Protein AF-A0A7C2AKH5-F1 (afdb_monomer_lite)

Structure (mmCIF, N/CA/C/O backbone):
data_AF-A0A7C2AKH5-F1
#
_entry.id   AF-A0A7C2AKH5-F1
#
loop_
_atom_site.group_PDB
_atom_site.id
_atom_site.type_symbol
_atom_site.label_atom_id
_atom_site.label_alt_id
_atom_site.label_comp_id
_atom_site.label_asym_id
_atom_site.label_entity_id
_atom_site.label_seq_id
_atom_site.pdbx_PDB_ins_code
_atom_site.Cartn_x
_atom_site.Cartn_y
_atom_site.Cartn_z
_atom_site.occupancy
_atom_site.B_iso_or_equiv
_atom_site.auth_seq_id
_atom_site.auth_comp_id
_atom_site.auth_asym_id
_atom_site.auth_atom_id
_atom_site.pdbx_PDB_model_num
ATOM 1 N N . MET A 1 1 ? 14.368 19.508 -26.281 1.00 49.41 1 MET A N 1
ATOM 2 C CA . MET A 1 1 ? 14.965 19.207 -24.964 1.00 49.41 1 MET A CA 1
ATOM 3 C C . MET A 1 1 ? 15.732 17.904 -25.141 1.00 49.41 1 MET A C 1
ATOM 5 O O . MET A 1 1 ? 15.103 16.925 -25.513 1.00 49.41 1 MET A O 1
ATOM 9 N N . ALA A 1 2 ? 17.065 17.906 -25.059 1.00 61.75 2 ALA A N 1
ATOM 10 C CA . ALA A 1 2 ? 17.844 16.674 -25.198 1.00 61.75 2 ALA A CA 1
ATOM 11 C C . ALA A 1 2 ? 17.823 15.953 -23.847 1.00 61.75 2 ALA A C 1
ATOM 13 O O . ALA A 1 2 ? 18.397 16.450 -22.882 1.00 61.75 2 ALA A O 1
ATOM 14 N N . TYR A 1 3 ? 17.093 14.844 -23.759 1.00 68.38 3 TYR A N 1
ATOM 15 C CA . TYR A 1 3 ? 17.042 14.034 -22.545 1.00 68.38 3 TYR A CA 1
ATOM 16 C C . TYR A 1 3 ? 18.398 13.353 -22.352 1.00 68.38 3 TYR A C 1
ATOM 18 O O . TYR A 1 3 ? 18.947 12.786 -23.300 1.00 68.38 3 TYR A O 1
ATOM 26 N N . SER A 1 4 ? 18.950 13.430 -21.140 1.00 87.00 4 SER A N 1
ATOM 27 C CA . SER A 1 4 ? 20.173 12.707 -20.797 1.00 87.00 4 SER A CA 1
ATOM 28 C C . SER A 1 4 ? 19.942 11.207 -20.991 1.00 87.00 4 SER A C 1
ATOM 30 O O . SER A 1 4 ? 18.913 10.676 -20.577 1.00 87.00 4 SER A O 1
ATOM 32 N N . LEU A 1 5 ? 20.906 10.501 -21.589 1.00 87.81 5 LEU A N 1
ATOM 33 C CA . LEU A 1 5 ? 20.858 9.037 -21.724 1.00 87.81 5 LEU A CA 1
ATOM 34 C C . LEU A 1 5 ? 20.664 8.348 -20.362 1.00 87.81 5 LEU A C 1
ATOM 36 O O . LEU A 1 5 ? 20.000 7.318 -20.284 1.00 87.81 5 LEU A O 1
ATOM 40 N N . VAL A 1 6 ? 21.188 8.953 -19.290 1.00 85.81 6 VAL A N 1
ATOM 41 C CA . VAL A 1 6 ? 21.006 8.482 -17.911 1.00 85.81 6 VAL A CA 1
ATOM 42 C C . VAL A 1 6 ? 19.551 8.636 -17.457 1.00 85.81 6 VAL A C 1
ATOM 44 O O . VAL A 1 6 ? 19.010 7.715 -16.853 1.00 85.81 6 VAL A O 1
ATOM 47 N N . ASP A 1 7 ? 18.878 9.738 -17.796 1.00 84.38 7 ASP A N 1
ATOM 48 C CA . ASP A 1 7 ? 17.463 9.932 -17.449 1.00 84.38 7 ASP A CA 1
ATOM 49 C C . ASP A 1 7 ? 16.569 8.892 -18.118 1.00 84.38 7 ASP A C 1
ATOM 51 O O . ASP A 1 7 ? 15.685 8.326 -17.478 1.00 84.38 7 ASP A O 1
ATOM 55 N N . VAL A 1 8 ? 16.829 8.598 -19.392 1.00 87.38 8 VAL A N 1
ATOM 56 C CA . VAL A 1 8 ? 16.011 7.665 -20.177 1.00 87.38 8 VAL A CA 1
ATOM 57 C C . VAL A 1 8 ? 16.254 6.211 -19.769 1.00 87.38 8 VAL A C 1
ATOM 59 O O . VAL A 1 8 ? 15.302 5.440 -19.677 1.00 87.38 8 VAL A O 1
ATOM 62 N N . LEU A 1 9 ? 17.508 5.821 -19.528 1.00 88.62 9 LEU A N 1
ATOM 63 C CA . LEU A 1 9 ? 17.854 4.420 -19.258 1.00 88.62 9 LEU A CA 1
ATOM 64 C C . LEU A 1 9 ? 17.805 4.047 -17.775 1.00 88.62 9 LEU A C 1
ATOM 66 O O . LEU A 1 9 ? 17.577 2.881 -17.462 1.00 88.62 9 LEU A O 1
ATOM 70 N N . VAL A 1 10 ? 18.030 5.000 -16.867 1.00 88.62 10 VAL A N 1
ATOM 71 C CA . VAL A 1 10 ? 18.127 4.729 -15.425 1.00 88.62 10 VAL A CA 1
ATOM 72 C C . VAL A 1 10 ? 16.909 5.274 -14.698 1.00 88.62 10 VAL A C 1
ATOM 74 O O . VAL A 1 10 ? 16.171 4.507 -14.084 1.00 88.62 10 VAL A O 1
ATOM 77 N N . PHE A 1 11 ? 16.659 6.580 -14.781 1.00 88.75 11 PHE A N 1
ATOM 78 C CA . PHE A 1 11 ? 15.612 7.201 -13.970 1.00 88.75 11 PHE A CA 1
ATOM 79 C C . PHE A 1 11 ? 14.200 6.885 -14.466 1.00 88.75 11 PHE A C 1
ATOM 81 O O . PHE A 1 11 ? 13.330 6.630 -13.637 1.00 88.75 11 PHE A O 1
ATOM 88 N N . ALA A 1 12 ? 13.956 6.833 -15.778 1.00 87.56 12 ALA A N 1
ATOM 89 C CA . ALA A 1 12 ? 12.620 6.558 -16.308 1.00 87.56 12 ALA A CA 1
ATOM 90 C C . ALA A 1 12 ? 12.083 5.155 -15.938 1.00 87.56 12 ALA A C 1
ATOM 92 O O . ALA A 1 12 ? 10.915 5.074 -15.557 1.00 87.56 12 ALA A O 1
ATOM 93 N N . PRO A 1 13 ? 12.883 4.066 -15.950 1.00 88.19 13 PRO A N 1
ATOM 94 C CA . PRO A 1 13 ? 12.441 2.762 -15.446 1.00 88.19 13 PRO A CA 1
ATOM 95 C C . PRO A 1 13 ? 12.413 2.662 -13.913 1.00 88.19 13 PRO A C 1
ATOM 97 O O . PRO A 1 13 ? 11.556 1.973 -13.361 1.00 88.19 13 PRO A O 1
ATOM 100 N N . LEU A 1 14 ? 13.329 3.338 -13.204 1.00 88.44 14 LEU A N 1
ATOM 101 C CA . LEU A 1 14 ? 13.375 3.303 -11.734 1.00 88.44 14 LEU A CA 1
ATOM 102 C C . LEU A 1 14 ? 12.264 4.127 -11.081 1.00 88.44 14 LEU A C 1
ATOM 104 O O . LEU A 1 14 ? 11.780 3.748 -10.018 1.00 88.44 14 LEU A O 1
ATOM 108 N N . ALA A 1 15 ? 11.841 5.230 -11.695 1.00 88.06 15 ALA A N 1
ATOM 109 C CA . ALA A 1 15 ? 10.800 6.105 -11.166 1.00 88.06 15 ALA A CA 1
ATOM 110 C C . ALA A 1 15 ? 9.485 5.370 -10.832 1.00 88.06 15 ALA A C 1
ATOM 112 O O . ALA A 1 15 ? 9.026 5.515 -9.698 1.00 88.06 15 ALA A O 1
ATOM 113 N N . PRO A 1 16 ? 8.881 4.555 -11.723 1.00 87.00 16 PRO A N 1
ATOM 114 C CA . PRO A 1 16 ? 7.670 3.811 -11.385 1.00 87.00 16 PRO A CA 1
ATOM 115 C C . PRO A 1 16 ? 7.903 2.771 -10.280 1.00 87.00 16 PRO A C 1
ATOM 117 O O . PRO A 1 16 ? 7.029 2.599 -9.435 1.00 87.00 16 PRO A O 1
ATOM 120 N N . LEU A 1 17 ? 9.077 2.126 -10.221 1.00 84.44 17 LEU A N 1
ATOM 121 C CA . LEU A 1 17 ? 9.418 1.193 -9.136 1.00 84.44 17 LEU A CA 1
ATOM 122 C C . LEU A 1 17 ? 9.514 1.911 -7.784 1.00 84.44 17 LEU A C 1
ATOM 124 O O . LEU A 1 17 ? 8.917 1.471 -6.803 1.00 84.44 17 LEU A O 1
ATOM 128 N N . LEU A 1 18 ? 10.221 3.040 -7.736 1.00 87.94 18 LEU A N 1
ATOM 129 C CA . LEU A 1 18 ? 10.347 3.861 -6.532 1.00 87.94 18 LEU A CA 1
ATOM 130 C C . LEU A 1 18 ? 8.998 4.446 -6.103 1.00 87.94 18 LEU A C 1
ATOM 132 O O . LEU A 1 18 ? 8.698 4.462 -4.912 1.00 87.94 18 LEU A O 1
ATOM 136 N N . ALA A 1 19 ? 8.166 4.873 -7.055 1.00 84.50 19 ALA A N 1
ATOM 137 C CA . ALA A 1 19 ? 6.813 5.344 -6.780 1.00 84.50 19 ALA A CA 1
ATOM 138 C C . ALA A 1 19 ? 5.938 4.232 -6.187 1.00 84.50 19 ALA A C 1
ATOM 140 O O . ALA A 1 19 ? 5.201 4.483 -5.237 1.00 84.50 19 ALA A O 1
ATOM 141 N N . LEU A 1 20 ? 6.055 3.003 -6.696 1.00 82.94 20 LEU A N 1
ATOM 142 C CA . LEU A 1 20 ? 5.319 1.847 -6.191 1.00 82.94 20 LEU A CA 1
ATOM 143 C C . LEU A 1 20 ? 5.761 1.473 -4.767 1.00 82.94 20 LEU A C 1
ATOM 145 O O . LEU A 1 20 ? 4.911 1.258 -3.904 1.00 82.94 20 LEU A O 1
ATOM 149 N N . ILE A 1 21 ? 7.070 1.481 -4.491 1.00 83.62 21 ILE A N 1
ATOM 150 C CA . ILE A 1 21 ? 7.618 1.261 -3.140 1.00 83.62 21 ILE A CA 1
ATOM 151 C C . ILE A 1 21 ? 7.144 2.355 -2.175 1.00 83.62 21 ILE A C 1
ATOM 153 O O . ILE A 1 21 ? 6.680 2.054 -1.074 1.00 83.62 21 ILE A O 1
ATOM 157 N N . LEU A 1 22 ? 7.229 3.623 -2.585 1.00 88.00 22 LEU A N 1
ATOM 158 C CA .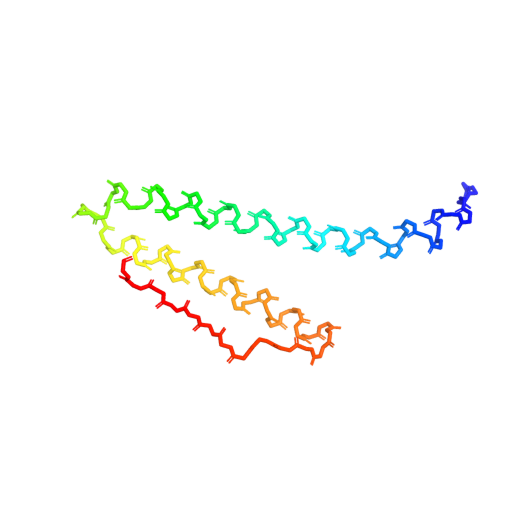 LEU A 1 22 ? 6.797 4.756 -1.769 1.00 88.00 22 LEU A CA 1
ATOM 159 C C . LEU A 1 22 ? 5.295 4.690 -1.473 1.00 88.00 22 LEU A C 1
ATOM 161 O O . LEU A 1 22 ? 4.883 4.887 -0.331 1.00 88.00 22 LEU A O 1
ATOM 165 N N . PHE A 1 23 ? 4.486 4.378 -2.485 1.00 83.00 23 PHE A N 1
ATOM 166 C CA . PHE A 1 23 ? 3.047 4.199 -2.337 1.00 83.00 23 PHE A CA 1
ATOM 167 C C . PHE A 1 23 ? 2.727 3.100 -1.317 1.00 83.00 23 PHE A C 1
ATOM 169 O O . PHE A 1 23 ? 1.940 3.332 -0.399 1.00 83.00 23 PHE A O 1
ATOM 176 N N . TRP A 1 24 ? 3.401 1.950 -1.409 1.00 80.56 24 TRP A N 1
ATOM 177 C CA . TRP A 1 24 ? 3.244 0.850 -0.455 1.00 80.56 24 TRP A CA 1
ATOM 178 C C . TRP A 1 24 ? 3.594 1.266 0.977 1.00 80.56 24 TRP A C 1
ATOM 180 O O . TRP A 1 24 ? 2.861 0.976 1.924 1.00 80.56 24 TRP A O 1
ATOM 190 N N . PHE A 1 25 ? 4.705 1.987 1.141 1.00 86.06 25 PHE A N 1
ATOM 191 C CA . PHE A 1 25 ? 5.158 2.458 2.446 1.00 86.06 25 PHE A CA 1
ATOM 192 C C . PHE A 1 25 ? 4.166 3.442 3.083 1.00 86.06 25 PHE A C 1
ATOM 194 O O . PHE A 1 25 ? 3.845 3.317 4.265 1.00 86.06 25 PHE A O 1
ATOM 201 N N . ILE A 1 26 ? 3.624 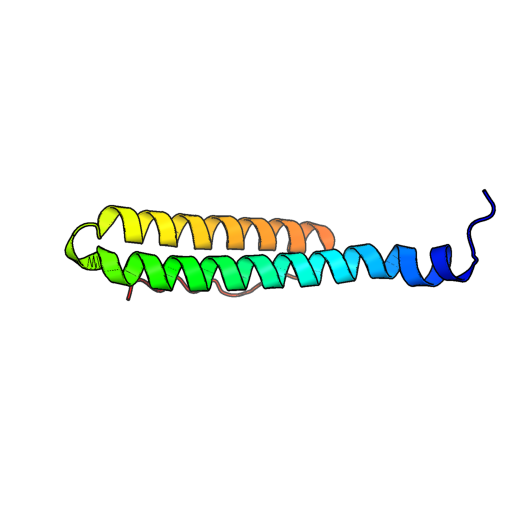4.379 2.297 1.00 87.44 26 ILE A N 1
ATOM 202 C CA . ILE A 1 26 ? 2.599 5.325 2.760 1.00 87.44 26 ILE A CA 1
ATOM 203 C C . ILE A 1 26 ? 1.318 4.587 3.164 1.00 87.44 26 ILE A C 1
ATOM 205 O O . ILE A 1 26 ? 0.735 4.915 4.198 1.00 87.44 26 ILE A O 1
ATOM 209 N N . GLN A 1 27 ? 0.893 3.577 2.397 1.00 81.25 27 GLN A N 1
ATOM 210 C CA . GLN A 1 27 ? -0.277 2.770 2.753 1.00 81.25 27 GLN A CA 1
ATOM 211 C C . GLN A 1 27 ? -0.096 2.064 4.101 1.00 81.25 27 GLN A C 1
ATOM 213 O O . GLN A 1 27 ? -0.993 2.134 4.941 1.00 81.25 27 GLN A O 1
ATOM 218 N N . LEU A 1 28 ? 1.066 1.449 4.345 1.00 82.38 28 LEU A N 1
ATOM 219 C CA . LEU A 1 28 ? 1.368 0.800 5.625 1.00 82.38 28 LEU A CA 1
ATOM 220 C C . LEU A 1 28 ? 1.346 1.792 6.795 1.00 82.38 28 LEU A C 1
ATOM 222 O O . LEU A 1 28 ? 0.689 1.536 7.803 1.00 82.38 28 LEU A O 1
ATOM 226 N N . LEU A 1 29 ? 2.006 2.944 6.644 1.00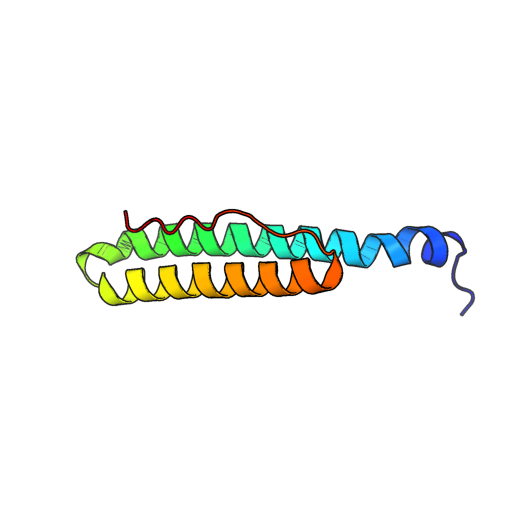 87.19 29 LEU A N 1
ATOM 227 C CA . LEU A 1 29 ? 2.011 4.008 7.654 1.00 87.19 29 LEU A CA 1
ATOM 228 C C . LEU A 1 29 ? 0.598 4.501 7.975 1.00 87.19 29 LEU A C 1
ATOM 230 O O . LEU A 1 29 ? 0.254 4.699 9.141 1.00 87.19 29 LEU A O 1
ATOM 234 N N . MET A 1 30 ? -0.224 4.688 6.944 1.00 84.44 30 MET A N 1
ATOM 235 C CA . MET A 1 30 ? -1.603 5.134 7.102 1.00 84.44 30 MET A CA 1
ATOM 236 C C . MET A 1 30 ? -2.454 4.087 7.825 1.00 84.44 30 MET A C 1
ATOM 238 O O . MET A 1 30 ? -3.203 4.452 8.728 1.00 84.44 30 MET A O 1
ATOM 242 N N . ILE A 1 31 ? -2.318 2.804 7.477 1.00 81.56 31 ILE A N 1
ATOM 243 C CA . ILE A 1 31 ? -3.036 1.706 8.143 1.00 81.56 31 ILE A CA 1
ATOM 244 C C . ILE A 1 31 ? -2.654 1.634 9.623 1.00 81.56 31 ILE A C 1
ATOM 246 O O . ILE A 1 31 ? -3.541 1.570 10.474 1.00 81.56 31 ILE A O 1
ATOM 250 N N . GLU A 1 32 ? -1.361 1.684 9.941 1.00 83.44 32 GLU A N 1
ATOM 251 C CA . GLU A 1 32 ? -0.886 1.599 11.325 1.00 83.44 32 GLU A CA 1
ATOM 252 C C . GLU A 1 32 ? -1.337 2.813 12.150 1.00 83.44 32 GLU A C 1
ATOM 254 O O . GLU A 1 32 ? -1.836 2.675 13.269 1.00 83.44 32 GLU A O 1
ATOM 259 N N . SER A 1 33 ? -1.257 4.012 11.564 1.00 86.56 33 SER A N 1
ATOM 260 C CA . SER A 1 33 ? -1.763 5.235 12.191 1.00 86.56 33 SER A CA 1
ATOM 261 C C . SER A 1 33 ? -3.269 5.155 12.449 1.00 86.56 33 SER A C 1
ATOM 263 O O . SER A 1 33 ? -3.730 5.478 13.546 1.00 86.56 33 SER A O 1
ATOM 265 N N . LEU A 1 34 ? -4.039 4.672 11.470 1.00 85.12 34 LEU A N 1
ATOM 266 C CA . LEU A 1 34 ? -5.485 4.525 11.591 1.00 85.12 34 LEU A CA 1
ATOM 267 C C . LEU A 1 34 ? -5.846 3.504 12.675 1.00 85.12 34 LEU A C 1
ATOM 269 O O . LEU A 1 34 ? -6.669 3.815 13.532 1.00 85.12 34 LEU A O 1
ATOM 273 N N . LYS A 1 35 ? -5.192 2.336 12.705 1.00 83.81 35 LYS A N 1
ATOM 274 C CA . LYS A 1 35 ? -5.367 1.336 13.773 1.00 83.81 35 LYS A CA 1
ATOM 275 C C . LYS A 1 35 ? -5.097 1.933 15.151 1.00 83.81 35 LYS A C 1
ATOM 277 O O . LYS A 1 35 ? -5.912 1.767 16.056 1.00 83.81 35 LYS A O 1
ATOM 282 N N . HIS A 1 36 ? -4.007 2.686 15.293 1.00 88.00 36 HIS A N 1
ATOM 283 C CA . HIS A 1 36 ? -3.660 3.340 16.552 1.00 88.00 36 HIS A CA 1
ATOM 284 C C . HIS A 1 36 ? -4.704 4.373 17.010 1.00 88.00 36 HIS A C 1
ATOM 286 O O . HIS A 1 36 ? -4.933 4.525 18.208 1.00 88.00 36 HIS A O 1
ATOM 292 N N . GLN A 1 37 ? -5.336 5.111 16.094 1.00 89.31 37 GLN A N 1
ATOM 293 C CA . GLN A 1 37 ? -6.399 6.050 16.474 1.00 89.31 37 GLN A CA 1
ATOM 294 C C . GLN A 1 37 ? -7.728 5.339 16.747 1.00 89.31 37 GLN A C 1
ATOM 296 O O . GLN A 1 37 ? -8.434 5.708 17.684 1.00 89.31 37 GLN A O 1
ATOM 301 N N . LEU A 1 38 ? -8.061 4.306 15.971 1.00 88.06 38 LEU A N 1
ATOM 302 C CA . LEU A 1 38 ? -9.292 3.535 16.140 1.00 88.06 38 LEU A CA 1
ATOM 303 C C . LEU A 1 38 ? -9.309 2.742 17.449 1.00 88.06 38 LEU A C 1
ATOM 305 O O . LEU A 1 38 ? -10.365 2.637 18.072 1.00 88.06 38 LEU A O 1
ATOM 309 N N . SER A 1 39 ? -8.160 2.238 17.907 1.00 87.56 39 SER A N 1
ATOM 310 C CA . SER A 1 39 ? -8.071 1.531 19.191 1.00 87.56 39 SER A CA 1
ATOM 311 C C . SER A 1 39 ? -8.458 2.424 20.376 1.00 87.56 39 SER A C 1
ATOM 313 O O . SER A 1 39 ? -9.093 1.957 21.316 1.00 87.56 39 SER A O 1
ATOM 315 N N . LYS A 1 40 ? -8.183 3.735 20.306 1.00 91.94 40 LYS A N 1
ATOM 316 C CA . LYS A 1 40 ? -8.552 4.703 21.358 1.00 91.94 40 LYS A CA 1
ATOM 317 C C . LYS A 1 40 ? -10.056 4.921 21.491 1.00 91.94 40 LYS A C 1
ATOM 319 O O . LYS A 1 40 ? -10.508 5.370 22.539 1.00 91.94 40 LYS A O 1
ATOM 324 N N . ILE A 1 41 ? -10.819 4.652 20.434 1.00 92.12 41 ILE A N 1
ATOM 325 C CA . ILE A 1 41 ? -12.271 4.872 20.395 1.00 92.12 41 ILE A CA 1
ATOM 326 C C . ILE A 1 41 ? -13.070 3.564 20.325 1.00 92.12 41 ILE A C 1
ATOM 328 O O . ILE A 1 41 ? -14.294 3.606 20.193 1.00 92.12 41 ILE A O 1
ATOM 332 N N . 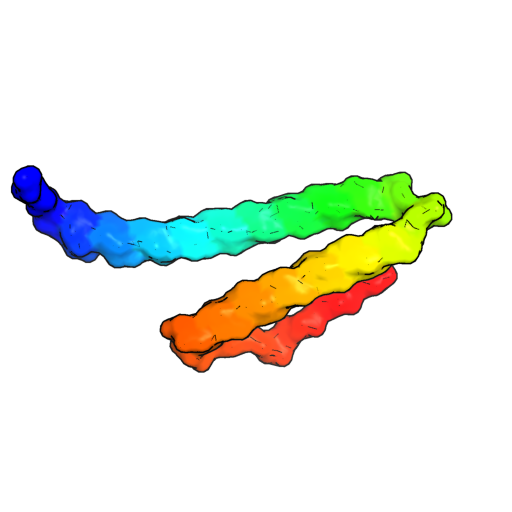TRP A 1 42 ? -12.395 2.416 20.424 1.00 89.25 42 TRP A N 1
ATOM 333 C CA . TRP A 1 42 ? -12.973 1.087 20.223 1.00 89.25 42 TRP A CA 1
ATOM 334 C C . TRP A 1 42 ? -14.192 0.814 21.110 1.00 89.25 42 TRP A C 1
ATOM 336 O O . TRP A 1 42 ? -15.247 0.445 20.595 1.00 89.25 42 TRP A O 1
ATOM 346 N N . GLU A 1 43 ? -14.076 1.090 22.412 1.00 92.06 43 GLU A N 1
ATOM 347 C CA . GLU A 1 43 ? -15.132 0.854 23.411 1.00 92.06 43 GLU A CA 1
ATOM 348 C C . GLU A 1 43 ? -16.443 1.586 23.085 1.00 92.06 43 GLU A C 1
ATOM 350 O O . GLU A 1 43 ? -17.532 1.070 23.318 1.00 92.06 43 GLU A O 1
ATOM 355 N N . ASN A 1 44 ? -16.349 2.778 22.489 1.00 92.62 44 ASN A N 1
ATOM 356 C CA . ASN A 1 44 ? -17.512 3.619 22.196 1.00 92.62 44 ASN A CA 1
ATOM 357 C C . ASN A 1 44 ? -18.016 3.457 20.753 1.00 92.62 44 ASN A C 1
ATOM 359 O O . ASN A 1 44 ? -19.172 3.767 20.461 1.00 92.62 44 ASN A O 1
ATOM 363 N N . HIS A 1 45 ? -17.161 2.994 19.835 1.00 91.00 45 HIS A N 1
ATOM 364 C CA . HIS A 1 45 ? -17.417 3.025 18.393 1.00 91.00 45 HIS A CA 1
ATOM 365 C C . HIS A 1 45 ? -16.982 1.747 17.655 1.00 91.00 45 HIS A C 1
ATOM 367 O O . HIS A 1 45 ? -16.562 1.805 16.498 1.00 91.00 45 HIS A O 1
ATOM 373 N N . GLY A 1 46 ? -17.146 0.570 18.268 1.00 88.19 46 GLY A N 1
ATOM 374 C CA . GLY A 1 46 ? -16.713 -0.712 17.691 1.00 88.19 46 GLY A CA 1
ATOM 375 C C . GLY A 1 46 ? -17.213 -0.994 16.262 1.00 88.19 46 GLY A C 1
ATOM 376 O O . GLY A 1 46 ? -16.470 -1.539 15.448 1.00 88.19 46 GLY A O 1
ATOM 377 N N . ALA A 1 47 ? -18.432 -0.572 15.901 1.00 88.19 47 ALA A N 1
ATOM 378 C CA . ALA A 1 47 ? -18.947 -0.725 14.533 1.00 88.19 47 ALA A CA 1
ATOM 379 C C . ALA A 1 47 ? -18.139 0.085 13.498 1.00 88.19 47 ALA A C 1
ATOM 381 O O . ALA A 1 47 ? -17.806 -0.434 12.432 1.00 88.19 47 ALA A O 1
ATOM 382 N N . LEU A 1 48 ? -17.773 1.330 13.828 1.00 87.25 48 LEU A N 1
ATOM 383 C CA . LEU A 1 48 ? -16.948 2.189 12.974 1.00 87.25 48 LEU A CA 1
ATOM 384 C C . LEU A 1 48 ? -15.528 1.631 12.844 1.00 87.25 48 LEU A C 1
ATOM 386 O O . LEU A 1 48 ? -14.971 1.621 11.744 1.00 87.25 48 LEU A O 1
ATOM 390 N N . CYS A 1 49 ? -14.956 1.143 13.946 1.00 87.31 49 CYS A N 1
ATOM 391 C CA . CYS A 1 49 ? -13.614 0.571 13.943 1.00 87.31 49 CYS A CA 1
ATOM 392 C C . CYS A 1 49 ? -13.547 -0.697 13.080 1.00 87.31 49 CYS A C 1
ATOM 394 O O . CYS A 1 49 ? -12.656 -0.817 12.239 1.00 87.31 49 CYS A O 1
ATOM 396 N N . ARG A 1 50 ? -14.534 -1.596 13.198 1.00 85.56 50 ARG A N 1
ATOM 397 C CA . ARG A 1 50 ? -14.650 -2.791 12.343 1.00 85.56 50 ARG A CA 1
ATOM 398 C C . ARG A 1 50 ? -14.835 -2.438 10.868 1.00 85.56 50 ARG A C 1
ATOM 400 O O . ARG A 1 50 ? -14.172 -3.030 10.020 1.00 85.56 50 ARG A O 1
ATOM 407 N N . PHE A 1 51 ? -15.687 -1.459 10.557 1.00 87.38 51 PHE A N 1
ATOM 408 C CA . PHE A 1 51 ? -15.878 -0.987 9.182 1.00 87.38 51 PHE A CA 1
ATOM 409 C C . PHE A 1 51 ? -14.588 -0.403 8.593 1.00 87.38 51 PHE A C 1
ATOM 411 O O . PHE A 1 51 ? -14.203 -0.742 7.478 1.00 87.38 51 PHE A O 1
ATOM 418 N N . SER A 1 52 ? -13.884 0.431 9.356 1.00 85.12 52 SER A N 1
ATOM 419 C CA . SER A 1 52 ? -12.623 1.039 8.918 1.00 85.12 52 SER A CA 1
ATOM 420 C C . SER A 1 52 ? -11.540 -0.014 8.671 1.00 85.12 52 SER A C 1
ATOM 422 O O . SER A 1 52 ? -10.817 0.066 7.679 1.00 85.12 52 SER A O 1
ATOM 424 N N . ASN A 1 53 ? -11.469 -1.040 9.524 1.00 82.69 53 ASN A N 1
ATOM 425 C CA . ASN A 1 53 ? -10.559 -2.167 9.337 1.00 82.69 53 ASN A CA 1
ATOM 426 C C . ASN A 1 53 ? -10.901 -2.972 8.068 1.00 82.69 53 ASN A C 1
ATOM 428 O O . ASN A 1 53 ? -10.016 -3.269 7.267 1.00 82.69 53 ASN A O 1
ATOM 432 N N . PHE A 1 54 ? -12.191 -3.240 7.825 1.00 84.94 54 PHE A N 1
ATOM 433 C CA . PHE A 1 54 ? -12.657 -3.860 6.580 1.00 84.94 54 PHE A CA 1
ATOM 434 C C . PHE A 1 54 ? -12.262 -3.041 5.343 1.00 84.94 54 PHE A C 1
ATOM 436 O O . PHE A 1 54 ? -11.725 -3.603 4.390 1.00 84.94 54 PHE A O 1
ATOM 443 N N . MET A 1 55 ? -12.468 -1.719 5.363 1.00 84.06 55 MET A N 1
ATOM 444 C CA . MET A 1 55 ? -12.073 -0.842 4.254 1.00 84.06 55 MET A CA 1
ATOM 445 C C . MET A 1 55 ? -10.563 -0.896 3.994 1.00 84.06 55 MET A C 1
ATOM 447 O O . MET A 1 55 ? -10.149 -0.929 2.836 1.00 84.06 55 MET A O 1
ATOM 451 N N . GLY A 1 56 ? -9.744 -0.961 5.049 1.00 79.62 56 GLY A N 1
ATOM 452 C CA . GLY A 1 56 ? -8.295 -1.145 4.930 1.00 79.62 56 GLY A CA 1
ATOM 453 C C . GLY A 1 56 ? -7.929 -2.430 4.181 1.00 79.62 56 GLY A C 1
ATOM 454 O O . GLY A 1 56 ? -7.192 -2.380 3.194 1.00 79.62 56 GLY A O 1
ATOM 455 N N . VAL A 1 57 ? -8.504 -3.565 4.587 1.00 81.19 57 VAL A N 1
ATOM 456 C CA . VAL A 1 57 ? -8.276 -4.865 3.928 1.00 81.19 57 VAL A CA 1
ATOM 457 C C . VAL A 1 57 ? -8.808 -4.876 2.493 1.00 81.19 57 VAL A C 1
ATOM 459 O O . VAL A 1 57 ? -8.155 -5.414 1.600 1.00 81.19 57 VAL A O 1
ATOM 462 N N . PHE A 1 58 ? -9.952 -4.239 2.233 1.00 82.62 58 PHE A N 1
ATOM 463 C CA . PHE A 1 58 ? -10.523 -4.131 0.891 1.00 82.62 58 PHE A CA 1
ATOM 464 C C . PHE A 1 58 ? -9.594 -3.386 -0.079 1.00 82.62 58 PHE A C 1
ATOM 466 O O . PHE A 1 58 ? -9.306 -3.883 -1.169 1.00 82.62 58 PHE A O 1
ATOM 473 N N . PHE A 1 59 ? -9.070 -2.222 0.317 1.00 81.25 59 PHE A N 1
ATOM 474 C CA . PHE A 1 59 ? -8.129 -1.477 -0.524 1.00 81.25 59 PHE A CA 1
ATOM 475 C C . PHE A 1 59 ? -6.795 -2.202 -0.696 1.00 81.25 59 PHE A C 1
ATOM 477 O O . PHE A 1 59 ? -6.215 -2.150 -1.782 1.00 81.25 59 PHE A O 1
ATOM 484 N N . GLN A 1 60 ? -6.332 -2.916 0.331 1.00 78.94 60 GLN A N 1
ATOM 485 C CA . GLN A 1 60 ? -5.156 -3.770 0.216 1.00 78.94 60 GLN A CA 1
ATOM 486 C C . GLN A 1 60 ? -5.389 -4.885 -0.816 1.00 78.94 60 GLN A C 1
ATOM 488 O O . GLN A 1 60 ? -4.572 -5.064 -1.717 1.00 78.94 60 GLN A O 1
ATOM 493 N N . ALA A 1 61 ? -6.531 -5.575 -0.766 1.00 82.12 61 ALA A N 1
ATOM 494 C CA . ALA A 1 61 ? -6.893 -6.589 -1.755 1.00 82.12 61 ALA A CA 1
ATOM 495 C C . ALA A 1 61 ? -6.957 -6.019 -3.185 1.00 82.12 61 ALA A C 1
ATOM 497 O O . ALA A 1 61 ? -6.414 -6.628 -4.106 1.00 82.12 61 ALA A O 1
ATOM 498 N N . LEU A 1 62 ? -7.536 -4.826 -3.380 1.00 80.44 62 LEU A N 1
ATOM 499 C CA . LEU A 1 62 ? -7.543 -4.151 -4.685 1.00 80.44 62 LEU A CA 1
ATOM 500 C C . LEU A 1 62 ? -6.131 -3.826 -5.190 1.00 80.44 62 LEU A C 1
ATOM 502 O O . LEU A 1 62 ? -5.836 -4.062 -6.363 1.00 80.44 62 LEU A O 1
ATOM 506 N N . ALA A 1 63 ? -5.251 -3.321 -4.321 1.00 76.50 63 ALA A N 1
ATOM 507 C CA . ALA A 1 63 ? -3.858 -3.049 -4.676 1.00 76.50 63 ALA A CA 1
ATOM 508 C C . ALA A 1 63 ? -3.128 -4.333 -5.102 1.00 76.50 63 ALA A C 1
ATOM 510 O O . ALA A 1 63 ? -2.385 -4.329 -6.084 1.00 76.50 63 ALA A O 1
ATOM 511 N N . HIS A 1 64 ? -3.401 -5.451 -4.429 1.00 76.88 64 HIS A N 1
ATOM 512 C CA . HIS A 1 64 ? -2.872 -6.756 -4.815 1.00 76.88 64 HIS A CA 1
ATOM 513 C C . HIS A 1 64 ? -3.433 -7.268 -6.143 1.00 76.88 64 HIS A C 1
ATOM 515 O O . HIS A 1 64 ? -2.660 -7.767 -6.954 1.00 76.88 64 HIS A O 1
ATOM 521 N N . VAL A 1 65 ? -4.734 -7.124 -6.411 1.00 80.81 65 VAL A N 1
ATOM 522 C CA . VAL A 1 65 ? -5.329 -7.493 -7.711 1.00 80.81 65 VAL A CA 1
ATOM 523 C C . VAL A 1 65 ? -4.717 -6.665 -8.844 1.00 80.81 65 VAL A C 1
ATOM 525 O O . VAL A 1 65 ? -4.368 -7.210 -9.895 1.00 80.81 65 VAL A O 1
ATOM 528 N N . ALA A 1 66 ? -4.525 -5.363 -8.628 1.00 74.56 66 ALA A N 1
ATOM 529 C CA . ALA A 1 66 ? -3.848 -4.495 -9.586 1.00 74.56 66 ALA A CA 1
ATOM 530 C C . ALA A 1 66 ? -2.383 -4.919 -9.792 1.00 74.56 66 ALA A C 1
ATOM 532 O O . ALA A 1 66 ? -1.935 -5.062 -10.930 1.00 74.56 66 ALA A O 1
ATOM 533 N N . GLY A 1 67 ? -1.657 -5.203 -8.707 1.00 72.69 67 GLY A N 1
ATOM 534 C CA . GLY A 1 67 ? -0.288 -5.716 -8.758 1.00 72.69 67 GLY A CA 1
ATOM 535 C C . GLY A 1 67 ? -0.178 -7.055 -9.4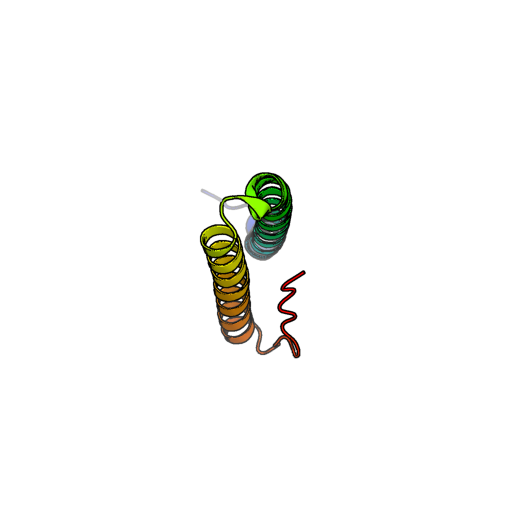93 1.00 72.69 67 GLY A C 1
ATOM 536 O O . GLY A 1 67 ? 0.706 -7.222 -10.332 1.00 72.69 67 GLY A O 1
ATOM 537 N N . TYR A 1 68 ? -1.107 -7.981 -9.253 1.00 76.12 68 TYR A N 1
ATOM 538 C CA . TYR A 1 68 ? -1.185 -9.263 -9.956 1.00 76.12 68 TYR A CA 1
ATOM 539 C C . TYR A 1 68 ? -1.434 -9.072 -11.451 1.00 76.12 68 TYR A C 1
ATOM 541 O O . TYR A 1 68 ? -0.756 -9.685 -12.268 1.00 76.12 68 TYR A O 1
ATOM 549 N N . THR A 1 69 ? -2.351 -8.176 -11.820 1.00 74.88 69 THR A N 1
ATOM 550 C CA . THR A 1 69 ? -2.646 -7.873 -13.230 1.00 74.88 69 THR A CA 1
ATOM 551 C C . THR A 1 69 ? -1.408 -7.357 -13.971 1.00 74.88 69 THR A C 1
ATOM 553 O O . THR A 1 69 ? -1.228 -7.650 -15.150 1.00 74.88 69 THR A O 1
ATOM 556 N N . LEU A 1 70 ? -0.538 -6.612 -13.282 1.00 68.12 70 LEU A N 1
ATOM 557 C CA . LEU A 1 70 ? 0.679 -6.041 -13.863 1.00 68.12 70 LEU A CA 1
ATOM 558 C C . LEU A 1 70 ? 1.880 -7.001 -13.858 1.00 68.12 70 LEU A C 1
ATOM 560 O O . LEU A 1 70 ? 2.725 -6.913 -14.744 1.00 68.12 70 LEU A O 1
ATOM 564 N N . THR A 1 71 ? 1.987 -7.884 -12.862 1.00 75.19 71 THR A N 1
ATOM 565 C CA . THR A 1 71 ? 3.205 -8.690 -12.616 1.00 75.19 71 THR A CA 1
ATOM 566 C C . THR A 1 71 ? 3.021 -10.194 -12.808 1.00 75.19 71 THR A C 1
ATOM 568 O O . THR A 1 71 ? 4.008 -10.915 -12.931 1.00 75.19 71 THR A O 1
ATOM 571 N N . GLY A 1 72 ? 1.782 -10.690 -12.803 1.00 71.12 72 GLY A N 1
ATOM 572 C CA . GLY A 1 72 ? 1.455 -12.118 -12.773 1.00 71.12 72 GLY A CA 1
ATOM 573 C C . GLY A 1 72 ? 1.768 -12.817 -11.443 1.00 71.12 72 GLY A C 1
ATOM 574 O O . GLY A 1 72 ? 1.579 -14.029 -11.339 1.00 71.12 72 GLY A O 1
ATOM 575 N N . ILE A 1 73 ? 2.236 -12.085 -10.425 1.00 66.19 73 ILE A N 1
ATOM 576 C CA . ILE A 1 73 ? 2.631 -12.621 -9.116 1.00 66.19 73 ILE A CA 1
ATOM 577 C C . ILE A 1 73 ? 1.602 -12.175 -8.073 1.00 66.19 73 ILE A C 1
ATOM 579 O O . ILE A 1 73 ? 1.33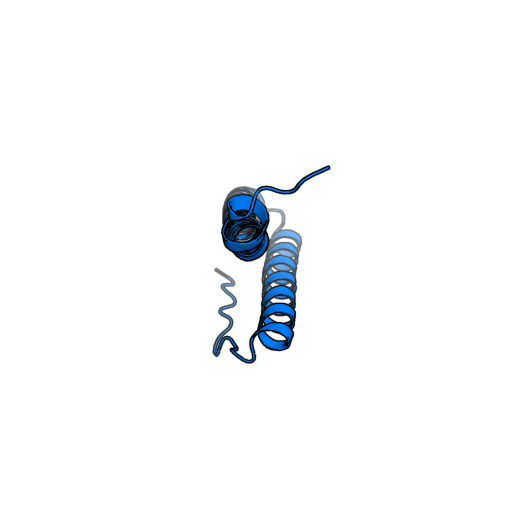6 -10.986 -7.910 1.00 66.19 73 ILE A O 1
ATOM 583 N N . GLY A 1 74 ? 0.965 -13.143 -7.409 1.00 58.06 74 GLY A N 1
ATOM 584 C CA . GLY A 1 74 ? -0.129 -12.913 -6.460 1.00 58.06 74 GLY A CA 1
ATOM 585 C C . GLY A 1 74 ? 0.292 -13.124 -5.009 1.00 58.06 74 GLY A C 1
ATOM 586 O O . GLY A 1 74 ? 1.313 -13.751 -4.733 1.00 58.06 74 GLY A O 1
ATOM 587 N N . VAL A 1 75 ? -0.522 -12.627 -4.076 1.00 60.41 75 VAL A N 1
ATOM 588 C CA . VAL A 1 75 ? -0.401 -12.948 -2.647 1.00 60.41 75 VAL A CA 1
ATOM 589 C C . VAL A 1 75 ? -1.331 -14.100 -2.295 1.00 60.41 75 VAL A C 1
ATOM 591 O O . VAL A 1 75 ? -2.489 -14.109 -2.702 1.00 60.41 75 VAL A O 1
ATOM 594 N N . ALA A 1 76 ? -0.798 -15.080 -1.561 1.00 55.44 76 ALA A N 1
ATOM 595 C CA . ALA A 1 76 ? -1.494 -16.319 -1.222 1.00 55.44 76 ALA A CA 1
ATOM 596 C C . ALA A 1 76 ? -2.467 -16.180 -0.037 1.00 55.44 76 ALA A C 1
ATOM 598 O O . ALA A 1 76 ? -3.417 -16.952 0.048 1.00 55.44 76 ALA A O 1
ATOM 599 N N . GLU A 1 77 ? -2.260 -15.206 0.857 1.00 55.28 77 GLU A N 1
ATOM 600 C CA . GLU A 1 77 ? -3.047 -15.064 2.086 1.00 55.28 77 GLU A CA 1
ATOM 601 C C . GLU A 1 77 ? -3.328 -13.600 2.437 1.00 55.28 77 GLU A C 1
ATOM 603 O O . GLU A 1 77 ? -2.435 -12.751 2.425 1.00 55.28 77 GLU A O 1
ATOM 608 N N . PHE A 1 78 ? -4.578 -13.325 2.807 1.00 56.44 78 PHE A N 1
ATOM 609 C CA . PHE A 1 78 ? -4.996 -12.076 3.434 1.00 56.44 78 PHE A CA 1
ATOM 610 C C . PHE A 1 78 ? -5.392 -12.379 4.879 1.00 56.44 78 PHE A C 1
ATOM 612 O O . PHE A 1 78 ? -6.320 -13.148 5.118 1.00 56.44 78 PHE A O 1
ATOM 619 N N . SER A 1 79 ? -4.694 -11.778 5.843 1.00 52.12 79 SER A N 1
ATOM 620 C CA . SER A 1 79 ? -5.023 -11.896 7.266 1.00 52.12 79 SER A CA 1
ATOM 621 C C . SER A 1 79 ? -5.927 -10.741 7.690 1.00 52.12 79 SER A C 1
ATOM 623 O O . SER A 1 79 ? -5.573 -9.569 7.547 1.00 52.12 79 SER A O 1
ATOM 625 N N . LEU A 1 80 ? -7.109 -11.081 8.201 1.00 49.69 80 LEU A N 1
ATOM 626 C CA . LEU A 1 80 ? -8.086 -10.143 8.738 1.00 49.69 80 LEU A CA 1
ATOM 627 C C . LEU A 1 80 ? -8.024 -10.254 10.266 1.00 49.69 80 LEU A C 1
ATOM 629 O O . LEU A 1 80 ? -8.581 -11.184 10.841 1.00 49.69 80 LEU A O 1
ATOM 633 N N . SER A 1 81 ? -7.302 -9.341 10.921 1.00 46.84 81 SER A N 1
ATOM 634 C CA . SER A 1 81 ? -7.268 -9.296 12.388 1.00 46.84 81 SER A CA 1
ATOM 635 C C . SER A 1 81 ? -8.491 -8.542 12.901 1.00 46.84 81 SER A C 1
ATOM 637 O O . SER A 1 81 ? -8.723 -7.405 12.485 1.00 46.84 81 SER A O 1
ATOM 639 N N . VAL A 1 82 ? -9.286 -9.192 13.753 1.00 43.25 82 VAL A N 1
ATOM 640 C CA . VAL A 1 82 ? -10.494 -8.636 14.396 1.00 43.25 82 VAL A CA 1
ATOM 641 C C . VAL A 1 82 ? -10.234 -8.315 15.879 1.00 43.25 82 VAL A C 1
ATOM 643 O O . VAL A 1 82 ? -11.161 -7.904 16.575 1.00 43.25 82 VAL A O 1
ATOM 646 N N . ASP A 1 83 ? -8.989 -8.484 16.333 1.00 45.22 83 ASP A N 1
ATOM 647 C CA . ASP A 1 83 ? -8.562 -8.215 17.710 1.00 45.22 83 ASP A CA 1
ATOM 648 C C . ASP A 1 83 ? -8.413 -6.713 17.993 1.00 45.22 83 ASP A C 1
ATOM 650 O O . ASP A 1 83 ? -7.836 -5.989 17.141 1.00 45.22 83 ASP A O 1
#

pLDDT: mean 79.35, std 12.34, range [43.25, 92.62]

Radius of gyration: 18.08 Å; chains: 1; bounding box: 40×36×49 Å

Sequence (83 aa):
MAYSLVDVLVFAPLAPLLALILFWFIQLLMIESLKHQLSKIWENHGALCRFSNFMGVFFQALAHVAGYTLTGIGVAEFSLSVD

Foldseek 3Di:
DDDDPCCVPPVVVVVVVVVLVVVVVVLVVVLVVLLVVCVVCCVPCVVVSLVVLVVSLVVVVVVQVVVCVVPVDGDPDDDRDSD

Secondary structure (DSSP, 8-state):
----HHIIIIIHHHHHHHHHHHHHHHHHHHHHHHHHHHHTTHHHHHHHHHHHHHHHHHHHHHHHHHHHHHHS---S-------